Protein AF-A0A9E5VY86-F1 (afdb_monomer)

Secondary structure (DSSP, 8-state):
--HHHHHHHHHHHHHHHHHHHHHHHHHHHHHHHHH-TTS-GGGSHHHHHHHHHHHHHHHHHHHHHHHHHTT-

Radius of gyration: 16.02 Å; Cα contacts (8 Å, |Δi|>4): 36; chains: 1; bounding box: 23×23×51 Å

Nearest PDB structures (foldseek):
  7u2b-assembly1_B  TM=8.108E-01  e=2.977E+00  Homo sapiens
  7tzb-assembly1_B  TM=4.555E-01  e=5.607E+00  Homo sapiens
  5nfd-assembly2_B  TM=4.477E-01  e=9.305E+00  Homo sapiens
  5dac-assembly1_B  TM=3.793E-01  e=8.734E+00  Thermochaetoides thermophila DSM 1495

Foldseek 3Di:
DDPVLVVLVVLLVPLVVVLVVLVVVLVVQVVCCVVPVPVVSCVDPVNVVSVVVSVVSVVVNVVSVVVNVVVD

Solvent-accessible surface area (backbone atoms only — not comparable to full-atom values): 4066 Å² total; per-residue (Å²): 132,60,72,67,60,54,52,53,50,54,46,64,64,48,46,60,57,54,50,50,54,50,50,52,51,54,50,49,38,49,53,48,30,72,78,42,64,88,71,38,44,69,81,32,69,69,45,46,48,49,51,50,52,45,53,53,52,50,53,50,43,52,53,51,48,54,56,51,62,74,74,108

pLDDT: mean 88.31, std 7.23, range [60.47, 96.56]

Structure (mmCIF, N/CA/C/O backbone):
data_AF-A0A9E5VY86-F1
#
_entry.id   AF-A0A9E5VY86-F1
#
loop_
_atom_site.group_PDB
_atom_site.id
_atom_site.type_symbol
_atom_site.label_atom_id
_atom_site.label_alt_id
_atom_site.label_comp_id
_atom_site.label_asym_id
_atom_site.label_entity_id
_atom_site.label_seq_id
_atom_site.pdbx_PDB_ins_code
_atom_site.Cartn_x
_atom_site.Cartn_y
_atom_site.Cartn_z
_atom_site.occupancy
_atom_site.B_iso_or_equiv
_atom_site.auth_seq_id
_atom_site.auth_comp_id
_atom_site.auth_asym_id
_atom_site.auth_atom_id
_atom_site.pdbx_PDB_model_num
ATOM 1 N N . MET A 1 1 ? -5.969 4.615 29.184 1.00 60.47 1 MET A N 1
ATOM 2 C CA . MET A 1 1 ? -6.111 4.915 27.738 1.00 60.47 1 MET A CA 1
ATOM 3 C C . MET A 1 1 ? -6.941 3.806 27.090 1.00 60.47 1 MET A C 1
ATOM 5 O O . MET A 1 1 ? -6.521 2.659 27.157 1.00 60.47 1 MET A O 1
ATOM 9 N N . ASN A 1 2 ? -8.135 4.102 26.554 1.00 79.25 2 ASN A N 1
ATOM 10 C CA . ASN A 1 2 ? -9.049 3.074 26.020 1.00 79.25 2 ASN A CA 1
ATOM 11 C C . ASN A 1 2 ? -8.388 2.239 24.911 1.00 79.25 2 ASN A C 1
ATOM 13 O O . ASN A 1 2 ? -7.694 2.793 24.057 1.00 79.25 2 ASN A O 1
ATOM 17 N N . LYS A 1 3 ? -8.655 0.925 24.890 1.00 80.69 3 LYS A N 1
ATOM 18 C CA . LYS A 1 3 ? -8.106 -0.046 23.918 1.00 80.69 3 LYS A CA 1
ATOM 19 C C . LYS A 1 3 ? -8.252 0.438 22.464 1.00 80.69 3 LYS A C 1
ATOM 21 O O . LYS A 1 3 ? -7.308 0.360 21.688 1.00 80.69 3 LYS A O 1
ATOM 26 N N . LEU A 1 4 ? -9.391 1.063 22.149 1.00 80.06 4 LEU A N 1
ATOM 27 C CA . LEU A 1 4 ? -9.689 1.677 20.850 1.00 80.06 4 LEU A CA 1
ATOM 28 C C . LEU A 1 4 ?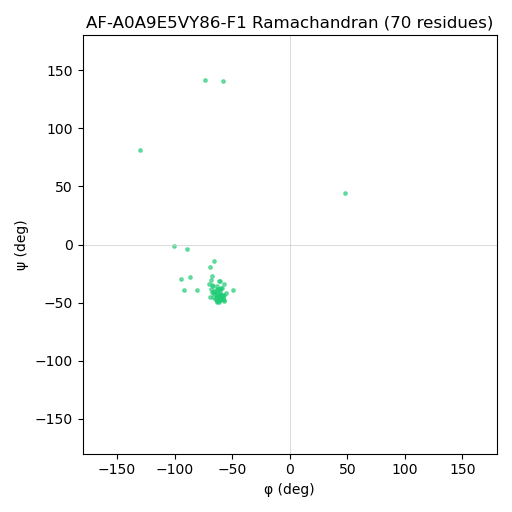 -8.749 2.844 20.487 1.00 80.06 4 LEU A C 1
AT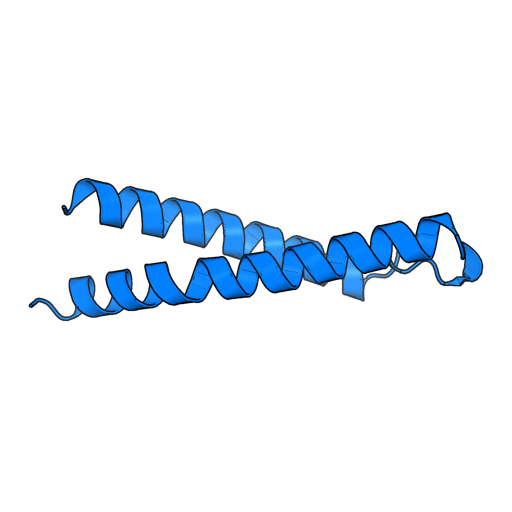OM 30 O O . LEU A 1 4 ? -8.294 2.935 19.353 1.00 80.06 4 LEU A O 1
ATOM 34 N N . LYS A 1 5 ? -8.421 3.727 21.444 1.00 79.81 5 LYS A N 1
ATOM 35 C CA . LYS A 1 5 ? -7.498 4.854 21.207 1.00 79.81 5 LYS A CA 1
ATOM 36 C C . LYS A 1 5 ? -6.075 4.362 20.937 1.00 79.81 5 LYS A C 1
ATOM 38 O O . LYS A 1 5 ? -5.393 4.943 20.102 1.00 79.81 5 LYS A O 1
ATOM 43 N N . LYS A 1 6 ? -5.650 3.282 21.605 1.00 83.88 6 LYS A N 1
ATOM 44 C CA . LYS A 1 6 ? -4.339 2.659 21.366 1.00 83.88 6 LYS A CA 1
ATOM 45 C C . LYS A 1 6 ? -4.243 2.107 19.940 1.00 83.88 6 LYS A C 1
ATOM 47 O O . LYS A 1 6 ? -3.284 2.419 19.250 1.00 83.88 6 LYS A O 1
ATOM 52 N N . ILE A 1 7 ? -5.267 1.377 19.486 1.00 84.50 7 ILE A N 1
ATOM 53 C CA . ILE A 1 7 ? -5.327 0.830 18.118 1.00 84.50 7 ILE A CA 1
ATOM 54 C C . ILE A 1 7 ? -5.311 1.952 17.072 1.00 84.50 7 ILE A C 1
ATOM 56 O O . ILE A 1 7 ? -4.516 1.898 16.142 1.00 84.50 7 ILE A O 1
ATOM 60 N N . LEU A 1 8 ? -6.136 2.992 17.241 1.00 83.19 8 LEU A N 1
ATOM 61 C CA . LEU A 1 8 ? -6.165 4.133 16.316 1.00 83.19 8 LEU A CA 1
ATOM 62 C C . LEU A 1 8 ? -4.816 4.857 16.234 1.00 83.19 8 LEU A C 1
ATOM 64 O O . LEU A 1 8 ? -4.422 5.258 15.148 1.00 83.19 8 LEU A O 1
ATOM 68 N N . SER A 1 9 ? -4.107 5.002 17.359 1.00 82.00 9 SER A N 1
ATOM 69 C CA . SER A 1 9 ? -2.766 5.596 17.366 1.00 82.00 9 SER A CA 1
ATOM 70 C C . SER A 1 9 ? -1.781 4.749 16.568 1.00 82.00 9 SER A C 1
ATOM 72 O O . SER A 1 9 ? -1.130 5.269 15.676 1.00 82.00 9 SER A O 1
ATOM 74 N N . THR A 1 10 ? -1.730 3.439 16.826 1.00 86.12 10 THR A N 1
ATOM 75 C CA . THR A 1 10 ? -0.828 2.536 16.101 1.00 86.12 10 THR A CA 1
ATOM 76 C C . THR A 1 10 ? -1.132 2.503 14.602 1.00 86.12 10 THR A C 1
ATOM 78 O O . THR A 1 10 ? -0.209 2.473 13.796 1.00 86.12 10 THR A O 1
ATOM 81 N N . LEU A 1 11 ? -2.409 2.545 14.207 1.00 87.19 11 LEU A N 1
ATOM 82 C CA . LEU A 1 11 ? -2.792 2.624 12.795 1.00 87.19 11 LEU A CA 1
ATOM 83 C C . LEU A 1 11 ? -2.370 3.954 12.157 1.00 87.19 11 LEU A C 1
ATOM 85 O O . LEU A 1 11 ? -1.867 3.937 11.040 1.00 87.19 11 LEU A O 1
ATOM 89 N N . CYS A 1 12 ? -2.529 5.082 12.858 1.00 85.56 12 CYS A N 1
ATOM 90 C CA . CYS A 1 12 ? -2.053 6.387 12.389 1.00 85.56 12 CYS A CA 1
ATOM 91 C C . CYS A 1 12 ? -0.537 6.427 12.168 1.00 85.56 12 CYS A C 1
ATOM 93 O O . CYS A 1 12 ? -0.095 7.151 11.286 1.00 85.56 12 CYS A O 1
ATOM 95 N N . ASP A 1 13 ? 0.238 5.664 12.939 1.00 87.00 13 ASP A N 1
ATOM 96 C CA . ASP A 1 13 ? 1.690 5.610 12.773 1.00 87.00 13 ASP A CA 1
ATOM 97 C C . ASP A 1 13 ? 2.092 4.675 11.616 1.00 87.00 13 ASP A C 1
ATOM 99 O O . ASP A 1 13 ? 3.007 4.982 10.861 1.00 87.00 13 ASP A O 1
ATOM 103 N N . LEU A 1 14 ? 1.410 3.535 11.439 1.00 90.12 14 LEU A N 1
ATOM 104 C CA . LEU A 1 14 ? 1.870 2.466 10.539 1.00 90.12 14 LEU A CA 1
ATOM 105 C C . LEU A 1 14 ? 1.322 2.555 9.101 1.00 90.12 14 LEU A C 1
ATOM 107 O O . LEU A 1 14 ? 2.050 2.275 8.147 1.00 90.12 14 LEU A O 1
ATOM 111 N N . LEU A 1 15 ? 0.050 2.936 8.930 1.00 90.25 15 LEU A N 1
ATOM 112 C CA . LEU A 1 15 ? -0.597 3.055 7.614 1.00 90.25 15 LEU A CA 1
ATOM 113 C C . LEU A 1 15 ? 0.108 4.027 6.651 1.00 90.25 15 LEU A C 1
ATOM 115 O O . LEU A 1 15 ? 0.332 3.615 5.509 1.00 90.25 15 LEU A O 1
ATOM 119 N N . PRO A 1 16 ? 0.508 5.252 7.057 1.00 91.50 16 PRO A N 1
ATOM 120 C CA . PRO A 1 16 ? 1.191 6.178 6.150 1.00 91.50 16 PRO A CA 1
ATOM 121 C C . PRO A 1 16 ? 2.492 5.601 5.589 1.00 91.50 16 PRO A C 1
ATOM 123 O O . PRO A 1 16 ? 2.799 5.797 4.415 1.00 91.50 16 PRO A O 1
ATOM 126 N N . HIS A 1 17 ? 3.256 4.848 6.388 1.00 92.69 17 HIS A N 1
ATOM 127 C CA . HIS A 1 17 ? 4.502 4.233 5.927 1.00 92.69 17 HIS A CA 1
ATOM 128 C C . HIS A 1 17 ? 4.261 3.145 4.874 1.00 92.69 17 HIS A C 1
ATOM 130 O O . HIS A 1 17 ? 4.985 3.084 3.879 1.00 92.69 17 HIS A O 1
ATOM 136 N N . ILE A 1 18 ? 3.227 2.318 5.059 1.00 93.00 18 ILE A N 1
ATOM 137 C CA . ILE A 1 18 ? 2.849 1.288 4.081 1.00 93.00 18 ILE A CA 1
ATOM 138 C C . ILE A 1 18 ? 2.378 1.941 2.777 1.00 93.00 18 ILE A C 1
ATOM 140 O O . ILE A 1 18 ? 2.835 1.556 1.699 1.00 93.00 18 ILE A O 1
ATOM 144 N N . ASN A 1 19 ? 1.512 2.955 2.863 1.00 93.56 19 ASN A N 1
ATOM 145 C CA . ASN A 1 19 ? 1.033 3.675 1.685 1.00 93.56 19 ASN A CA 1
ATOM 146 C C . ASN A 1 19 ? 2.166 4.392 0.949 1.00 93.56 19 ASN A C 1
ATOM 148 O O . ASN A 1 19 ? 2.209 4.352 -0.279 1.00 93.56 19 ASN A O 1
ATOM 152 N N . LEU A 1 20 ? 3.126 4.973 1.670 1.00 94.00 20 LEU A N 1
ATOM 153 C CA . LEU A 1 20 ? 4.295 5.606 1.066 1.00 94.00 20 LEU A CA 1
ATOM 154 C C . LEU A 1 20 ? 5.161 4.598 0.293 1.00 94.00 20 LEU A C 1
ATOM 156 O O . LEU A 1 20 ? 5.558 4.874 -0.838 1.00 94.00 20 LEU A O 1
ATOM 160 N N . ALA A 1 21 ? 5.419 3.419 0.866 1.00 94.94 21 ALA A N 1
ATOM 161 C CA . ALA A 1 21 ? 6.189 2.367 0.200 1.00 94.94 21 ALA A CA 1
ATOM 162 C C . ALA A 1 21 ? 5.480 1.834 -1.060 1.00 94.94 21 ALA A C 1
ATOM 164 O O . ALA A 1 21 ? 6.107 1.658 -2.111 1.00 94.94 21 ALA A O 1
ATOM 165 N N . LEU A 1 22 ? 4.161 1.624 -0.985 1.00 93.44 22 LEU A N 1
ATOM 166 C CA . LEU A 1 22 ? 3.346 1.217 -2.134 1.00 93.44 22 LEU A CA 1
ATOM 167 C C . LEU A 1 22 ? 3.333 2.286 -3.231 1.00 93.44 22 LEU A C 1
ATOM 169 O O . LEU A 1 22 ? 3.530 1.957 -4.401 1.00 93.44 22 LEU A O 1
ATOM 173 N N . ALA A 1 23 ? 3.171 3.559 -2.860 1.00 95.25 23 ALA A N 1
ATOM 174 C CA . ALA A 1 23 ? 3.233 4.676 -3.797 1.00 95.25 23 ALA A CA 1
ATOM 175 C C . ALA A 1 23 ? 4.588 4.727 -4.510 1.00 95.25 23 ALA A C 1
ATOM 177 O O . ALA A 1 23 ? 4.635 4.839 -5.734 1.00 95.25 23 ALA A O 1
ATOM 178 N N . PHE A 1 24 ? 5.688 4.574 -3.768 1.00 96.06 24 PHE A N 1
ATOM 179 C CA . PHE A 1 24 ? 7.030 4.562 -4.347 1.00 96.06 24 PHE A CA 1
ATOM 180 C C . PHE A 1 24 ? 7.209 3.419 -5.352 1.00 96.06 24 PHE A C 1
ATOM 182 O O . PHE A 1 24 ? 7.760 3.620 -6.432 1.00 96.06 24 PHE A O 1
ATOM 189 N N . THR A 1 25 ? 6.680 2.237 -5.035 1.00 93.50 25 THR A N 1
ATOM 190 C CA . THR A 1 25 ? 6.752 1.070 -5.923 1.00 93.50 25 THR A CA 1
ATOM 191 C C . THR A 1 25 ? 5.945 1.285 -7.205 1.00 93.50 25 THR A C 1
ATOM 193 O O . THR A 1 25 ? 6.450 1.034 -8.295 1.00 93.50 25 THR A O 1
ATOM 196 N N . LEU A 1 26 ? 4.721 1.814 -7.104 1.00 93.50 26 LEU A N 1
ATOM 197 C CA . LEU A 1 26 ? 3.885 2.125 -8.270 1.00 93.50 26 LEU A CA 1
ATOM 198 C C . LEU A 1 26 ? 4.519 3.203 -9.161 1.00 93.50 26 LEU A C 1
ATOM 200 O O . LEU A 1 26 ? 4.492 3.083 -10.386 1.00 93.50 26 LEU A O 1
ATOM 204 N N . ILE A 1 27 ? 5.137 4.224 -8.557 1.00 94.31 27 ILE A N 1
ATOM 205 C CA . ILE A 1 27 ? 5.895 5.251 -9.282 1.00 94.31 27 ILE A CA 1
ATOM 206 C C . ILE A 1 27 ? 7.098 4.623 -9.991 1.00 94.31 27 ILE A C 1
ATOM 208 O O . ILE A 1 27 ? 7.313 4.897 -11.169 1.00 94.31 27 ILE A O 1
ATOM 212 N N . ALA A 1 28 ? 7.858 3.756 -9.316 1.00 92.88 28 ALA A N 1
ATOM 213 C CA . ALA A 1 28 ? 8.980 3.051 -9.927 1.00 92.88 28 ALA A CA 1
ATOM 214 C C . ALA A 1 28 ? 8.522 2.211 -11.130 1.00 92.88 28 ALA A C 1
ATOM 216 O O . ALA A 1 28 ? 9.090 2.353 -12.210 1.00 92.88 28 ALA A O 1
ATOM 217 N N . CYS A 1 29 ? 7.442 1.431 -10.993 1.00 91.06 29 CYS A N 1
ATOM 218 C CA . CYS A 1 29 ? 6.847 0.678 -12.101 1.00 91.06 29 CYS A CA 1
ATOM 219 C C . CYS A 1 29 ? 6.446 1.586 -13.273 1.00 91.06 29 CYS A C 1
ATOM 221 O O . CYS A 1 29 ? 6.738 1.263 -14.423 1.00 91.06 29 CYS A O 1
ATOM 223 N N . PHE A 1 30 ? 5.824 2.737 -12.997 1.00 90.38 30 PHE A N 1
ATOM 224 C CA . PHE A 1 30 ? 5.439 3.705 -14.026 1.00 90.38 30 PHE A CA 1
ATOM 225 C C . PHE A 1 30 ? 6.653 4.283 -14.767 1.00 90.38 30 PHE A C 1
ATOM 227 O O . PHE A 1 30 ? 6.660 4.366 -15.998 1.00 90.38 30 PHE A O 1
ATOM 234 N N . ILE A 1 31 ? 7.698 4.664 -14.027 1.00 92.88 31 ILE A N 1
ATOM 235 C CA . ILE A 1 31 ? 8.940 5.193 -14.596 1.00 92.88 31 ILE A CA 1
ATOM 236 C C . ILE A 1 31 ? 9.617 4.119 -15.452 1.00 92.88 31 ILE A C 1
ATOM 238 O O . ILE A 1 31 ? 9.980 4.392 -16.596 1.00 92.88 31 ILE A O 1
ATOM 242 N N . THR A 1 32 ? 9.755 2.894 -14.942 1.00 90.81 32 THR A N 1
ATOM 243 C CA . THR A 1 32 ? 10.372 1.790 -15.683 1.00 90.81 32 THR A CA 1
ATOM 244 C C . THR A 1 32 ? 9.609 1.481 -16.966 1.00 90.81 32 THR A C 1
ATOM 246 O O . THR A 1 32 ? 10.245 1.364 -18.009 1.00 90.81 32 THR A O 1
ATOM 249 N N . ASP A 1 33 ? 8.274 1.455 -16.946 1.00 89.81 33 ASP A N 1
ATOM 250 C CA . ASP A 1 33 ? 7.462 1.260 -18.157 1.00 89.81 33 ASP A CA 1
ATOM 251 C C . ASP A 1 33 ? 7.664 2.372 -19.193 1.00 89.81 33 ASP A C 1
ATOM 253 O O . ASP A 1 33 ? 7.596 2.131 -20.404 1.00 89.81 33 ASP A O 1
ATOM 257 N N . ARG A 1 34 ? 7.949 3.603 -18.750 1.00 87.62 34 ARG A N 1
ATOM 258 C CA . ARG A 1 34 ? 8.179 4.727 -19.663 1.00 87.62 34 ARG A CA 1
ATOM 259 C C . ARG A 1 34 ? 9.458 4.569 -20.485 1.00 87.62 34 ARG A C 1
ATOM 261 O O . ARG A 1 34 ? 9.461 5.006 -21.644 1.00 87.62 34 ARG A O 1
ATOM 268 N N . TYR A 1 35 ? 10.497 3.977 -19.893 1.00 89.62 35 TYR A N 1
ATOM 269 C CA . TYR A 1 35 ? 11.805 3.738 -20.516 1.00 89.62 35 TYR A CA 1
ATOM 270 C C . TYR A 1 35 ? 11.928 2.338 -21.134 1.00 89.62 35 TYR A C 1
ATOM 272 O O . TYR A 1 35 ? 12.613 2.181 -22.141 1.00 89.62 35 TYR A O 1
ATOM 280 N N . ASN A 1 36 ? 11.232 1.341 -20.587 1.00 84.44 36 ASN A N 1
ATOM 281 C CA . ASN A 1 36 ? 11.226 -0.041 -21.053 1.00 84.44 36 ASN A CA 1
ATOM 282 C C . ASN A 1 36 ? 9.789 -0.563 -21.223 1.00 84.44 36 ASN A C 1
ATOM 284 O O . ASN A 1 36 ? 9.253 -1.286 -20.384 1.00 84.44 36 ASN A O 1
ATOM 2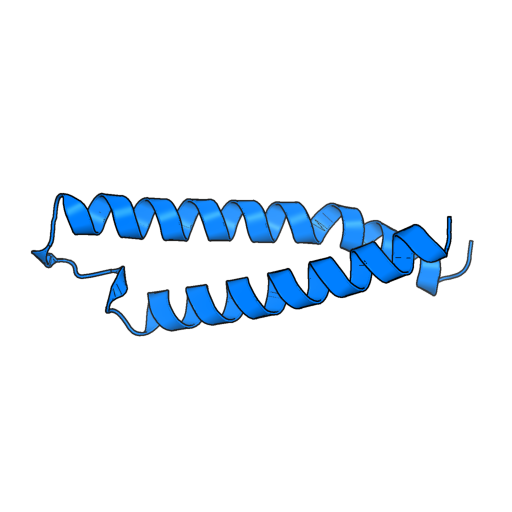88 N N . ARG A 1 37 ? 9.172 -0.225 -22.361 1.00 75.50 37 ARG A N 1
ATOM 289 C CA . ARG A 1 37 ? 7.778 -0.594 -22.672 1.00 75.50 37 ARG A CA 1
ATOM 290 C C . ARG A 1 37 ? 7.540 -2.096 -22.845 1.00 75.50 37 ARG A C 1
ATOM 292 O O . ARG A 1 37 ? 6.386 -2.511 -22.852 1.00 75.50 37 ARG A O 1
ATOM 299 N N . ALA A 1 38 ? 8.593 -2.901 -23.002 1.00 77.19 38 ALA A N 1
ATOM 300 C CA . ALA A 1 38 ? 8.468 -4.338 -23.237 1.00 77.19 38 ALA A CA 1
ATOM 301 C C . ALA A 1 38 ? 7.903 -5.099 -22.024 1.00 77.19 38 ALA A C 1
ATOM 303 O O . ALA A 1 38 ? 7.288 -6.145 -22.196 1.00 77.19 38 ALA A O 1
ATOM 304 N N . MET A 1 39 ? 8.101 -4.579 -20.808 1.00 74.75 39 MET A N 1
ATOM 305 C CA . MET A 1 39 ? 7.717 -5.263 -19.568 1.00 74.75 39 MET A CA 1
ATOM 306 C C . MET A 1 39 ? 6.260 -4.994 -19.153 1.00 74.75 39 MET A C 1
ATOM 308 O O . MET A 1 39 ? 5.640 -5.855 -18.536 1.00 74.75 39 MET A O 1
ATOM 312 N N . SER A 1 40 ? 5.701 -3.838 -19.538 1.00 84.69 40 SER A N 1
ATOM 313 C CA . SER A 1 40 ? 4.295 -3.452 -19.328 1.00 84.69 40 SER A CA 1
ATOM 314 C C . SER A 1 40 ? 3.790 -3.681 -17.894 1.00 84.69 40 SER A C 1
ATOM 316 O O . SER A 1 40 ? 2.691 -4.196 -17.667 1.00 84.69 40 SER A O 1
ATOM 318 N N . PHE A 1 41 ? 4.595 -3.296 -16.903 1.00 85.62 41 PHE A N 1
ATOM 319 C CA . PHE A 1 41 ? 4.282 -3.445 -15.488 1.00 85.62 41 PHE A CA 1
ATOM 320 C C . PHE A 1 41 ? 2.952 -2.800 -15.117 1.00 85.62 41 PHE A C 1
ATOM 322 O O . PHE A 1 41 ? 2.187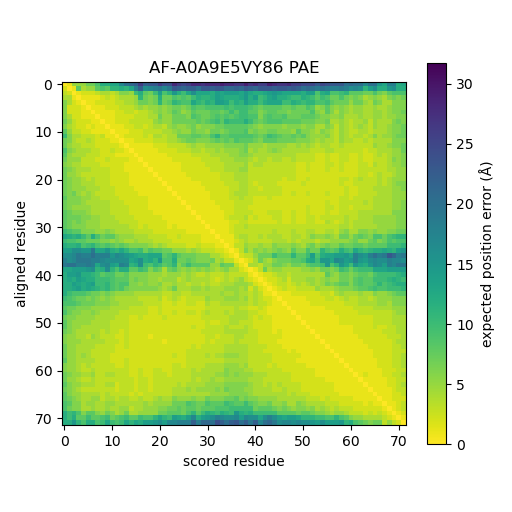 -3.417 -14.386 1.00 85.62 41 PHE A O 1
ATOM 329 N N . ILE A 1 42 ? 2.634 -1.608 -15.625 1.00 86.12 42 ILE A N 1
ATOM 330 C CA . ILE A 1 42 ? 1.389 -0.897 -15.293 1.00 86.12 42 ILE A CA 1
ATOM 331 C C . ILE A 1 42 ? 0.157 -1.614 -15.856 1.00 86.12 42 ILE A C 1
ATOM 333 O O . ILE A 1 42 ? -0.915 -1.564 -15.252 1.00 86.12 42 ILE A O 1
ATOM 337 N N . ASN A 1 43 ? 0.291 -2.306 -16.990 1.00 86.62 43 ASN A N 1
ATOM 338 C CA . ASN A 1 43 ? -0.826 -3.030 -17.594 1.00 86.62 43 ASN A CA 1
ATOM 339 C C . ASN A 1 43 ? -0.959 -4.479 -17.091 1.00 86.62 43 ASN A C 1
ATOM 341 O O . ASN A 1 43 ? -1.921 -5.162 -17.443 1.00 86.62 43 ASN A O 1
ATOM 345 N N . ASN A 1 44 ? -0.036 -4.944 -16.250 1.00 90.38 44 ASN A N 1
ATOM 346 C CA . ASN A 1 44 ? -0.108 -6.258 -15.625 1.00 90.38 44 ASN A CA 1
ATOM 347 C C . ASN A 1 44 ? -1.183 -6.284 -14.521 1.00 90.38 44 ASN A C 1
ATOM 349 O O . ASN A 1 44 ? -1.334 -5.331 -13.750 1.00 90.38 44 ASN A O 1
ATOM 353 N N . ASP A 1 45 ? -1.905 -7.397 -14.416 1.00 90.81 45 ASP A N 1
ATOM 354 C CA . ASP A 1 45 ? -2.924 -7.634 -13.392 1.00 90.81 45 ASP A CA 1
ATOM 355 C C . ASP A 1 45 ? -2.371 -7.509 -11.968 1.00 90.81 45 ASP A C 1
ATOM 357 O O . ASP A 1 45 ? -3.058 -6.990 -11.089 1.00 90.81 45 ASP A O 1
ATOM 361 N N . ILE A 1 46 ? -1.111 -7.894 -11.738 1.00 89.50 46 ILE A N 1
ATOM 362 C CA . ILE A 1 46 ? -0.463 -7.768 -10.421 1.00 89.50 46 ILE A CA 1
ATOM 363 C C . ILE A 1 46 ? -0.391 -6.298 -9.989 1.00 89.50 46 ILE A C 1
ATOM 365 O O . ILE A 1 46 ? -0.799 -5.946 -8.882 1.00 89.50 46 ILE A O 1
ATOM 369 N N . THR A 1 47 ? 0.090 -5.418 -10.868 1.00 90.56 47 THR A N 1
ATOM 370 C CA . THR A 1 47 ? 0.234 -3.988 -10.563 1.00 90.56 47 THR A CA 1
ATOM 371 C C . THR A 1 47 ? -1.122 -3.300 -10.450 1.00 90.56 47 THR A C 1
ATOM 373 O O . THR A 1 47 ? -1.293 -2.429 -9.599 1.00 90.56 47 THR A O 1
ATOM 376 N N . LYS A 1 48 ? -2.116 -3.724 -11.244 1.00 91.75 48 LYS A N 1
ATOM 377 C CA . LYS A 1 48 ? -3.508 -3.263 -11.108 1.00 91.75 48 LYS A CA 1
ATOM 378 C C . LYS A 1 48 ? -4.080 -3.612 -9.734 1.00 91.75 48 LYS A C 1
ATOM 380 O O . LYS A 1 48 ? -4.682 -2.755 -9.089 1.00 91.75 48 LYS A O 1
ATOM 385 N N . TRP A 1 49 ? -3.841 -4.830 -9.249 1.00 93.56 49 TRP A N 1
ATOM 386 C CA . TRP A 1 49 ? -4.226 -5.228 -7.894 1.00 93.56 49 TRP A CA 1
ATOM 387 C C . 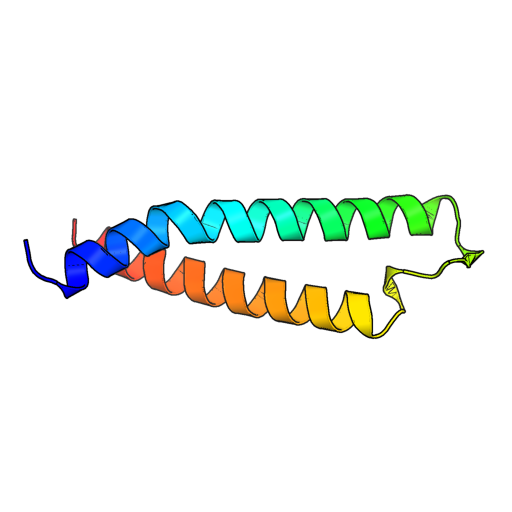TRP A 1 49 ? -3.465 -4.454 -6.819 1.00 93.56 49 TRP A C 1
ATOM 389 O O . TRP A 1 49 ? -4.080 -4.009 -5.852 1.00 93.56 49 TRP A O 1
ATOM 399 N N . MET A 1 50 ? -2.161 -4.222 -6.991 1.00 92.44 50 MET A N 1
ATOM 400 C CA . MET A 1 50 ? -1.394 -3.359 -6.084 1.00 92.44 50 MET A CA 1
ATOM 401 C C . MET A 1 50 ? -1.955 -1.937 -6.029 1.00 92.44 50 MET A C 1
ATOM 403 O O . MET A 1 50 ? -2.080 -1.383 -4.939 1.00 92.44 50 MET A O 1
ATOM 407 N N . LEU A 1 51 ? -2.322 -1.355 -7.174 1.00 93.56 51 LEU A N 1
ATOM 408 C CA . LEU A 1 51 ? -2.960 -0.043 -7.236 1.00 93.56 51 LEU A CA 1
ATOM 409 C C . LEU A 1 51 ? -4.299 -0.048 -6.491 1.00 93.56 51 LEU A C 1
ATOM 411 O O . LEU A 1 51 ? -4.565 0.861 -5.709 1.00 93.56 51 LEU A O 1
ATOM 415 N N . PHE A 1 52 ? -5.112 -1.089 -6.674 1.00 94.25 52 PHE A N 1
ATOM 416 C CA . PHE A 1 52 ? -6.370 -1.237 -5.946 1.00 94.25 52 PHE A CA 1
ATOM 417 C C . PHE A 1 52 ? -6.151 -1.324 -4.427 1.00 94.25 52 PHE A C 1
ATOM 419 O O . PHE A 1 52 ? -6.793 -0.594 -3.672 1.00 94.25 52 PHE A O 1
ATOM 426 N N . VAL A 1 53 ? -5.206 -2.154 -3.971 1.00 94.56 53 VAL A N 1
ATOM 427 C CA . VAL A 1 53 ? -4.840 -2.273 -2.548 1.00 94.56 53 VAL A CA 1
ATOM 428 C C . VAL A 1 53 ? -4.342 -0.939 -1.998 1.00 94.56 53 VAL A C 1
ATOM 430 O O . VAL A 1 53 ? -4.779 -0.527 -0.925 1.00 94.56 53 VAL A O 1
ATOM 433 N N . PHE A 1 54 ? -3.489 -0.233 -2.743 1.00 95.31 54 PHE A N 1
ATOM 434 C CA . PHE A 1 54 ? -3.035 1.107 -2.385 1.00 95.31 54 PHE A CA 1
ATOM 435 C C . PHE A 1 54 ? -4.216 2.069 -2.216 1.00 95.31 54 PHE A C 1
ATOM 437 O O . PHE A 1 54 ? -4.312 2.731 -1.187 1.00 95.31 54 PHE A O 1
ATOM 444 N N . CYS A 1 55 ? -5.161 2.109 -3.160 1.00 96.12 55 CYS A N 1
ATOM 445 C CA . CYS A 1 55 ? -6.352 2.953 -3.047 1.00 96.12 55 CYS A CA 1
ATOM 446 C C . CYS A 1 55 ? -7.189 2.620 -1.804 1.00 96.12 55 CYS A C 1
ATOM 448 O O . CYS A 1 55 ? -7.589 3.530 -1.079 1.00 96.12 55 CYS A O 1
ATOM 450 N N . VAL A 1 56 ? -7.426 1.334 -1.523 1.00 96.56 56 VAL A N 1
ATOM 451 C CA . VAL A 1 56 ? -8.175 0.899 -0.332 1.00 96.56 56 VAL A CA 1
ATOM 452 C C . VAL A 1 56 ? -7.464 1.331 0.950 1.00 96.56 56 VAL A C 1
ATOM 454 O O . VAL A 1 56 ? -8.093 1.921 1.829 1.00 96.56 56 VAL A O 1
ATOM 457 N N . LEU A 1 57 ? -6.156 1.091 1.057 1.00 94.06 57 LEU A N 1
ATOM 458 C CA . LEU A 1 57 ? -5.373 1.483 2.230 1.00 94.0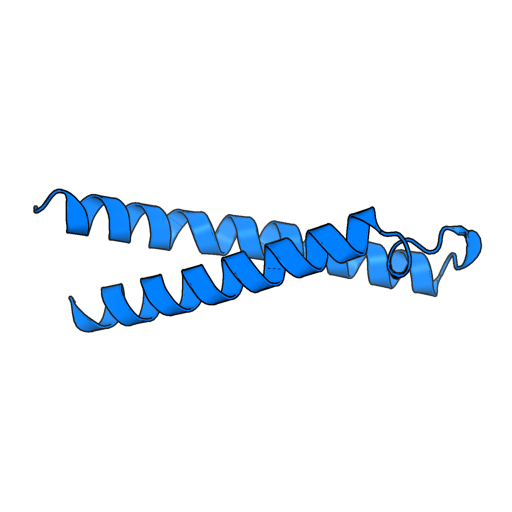6 57 LEU A CA 1
ATOM 459 C C . LEU A 1 57 ? -5.344 3.002 2.421 1.00 94.06 57 LEU A C 1
ATOM 461 O O . LEU A 1 57 ? -5.397 3.470 3.555 1.00 94.06 57 LEU A O 1
ATOM 465 N N . ASN A 1 58 ? -5.310 3.776 1.338 1.00 95.06 58 ASN A N 1
ATOM 466 C CA . ASN A 1 58 ? -5.332 5.238 1.380 1.00 95.06 58 ASN A CA 1
ATOM 467 C C . ASN A 1 58 ? -6.693 5.776 1.866 1.00 95.06 58 ASN A C 1
ATOM 469 O O . ASN A 1 58 ? -6.759 6.685 2.693 1.00 95.06 58 ASN A O 1
ATOM 473 N N . VAL A 1 59 ? -7.802 5.145 1.457 1.00 95.81 59 VAL A N 1
ATOM 474 C CA . VAL A 1 59 ? -9.138 5.455 2.002 1.00 95.81 59 VAL A CA 1
ATOM 475 C C . VAL A 1 59 ? -9.211 5.144 3.500 1.00 95.81 59 VAL A C 1
ATOM 477 O O . VAL A 1 59 ? -9.697 5.969 4.278 1.00 95.81 59 VAL A O 1
ATOM 480 N N . VAL A 1 60 ? -8.713 3.978 3.925 1.00 93.44 60 VAL A N 1
ATOM 481 C CA . VAL A 1 60 ? -8.692 3.593 5.346 1.00 93.44 60 VAL A CA 1
ATOM 482 C C . VAL A 1 60 ? -7.837 4.563 6.160 1.00 93.44 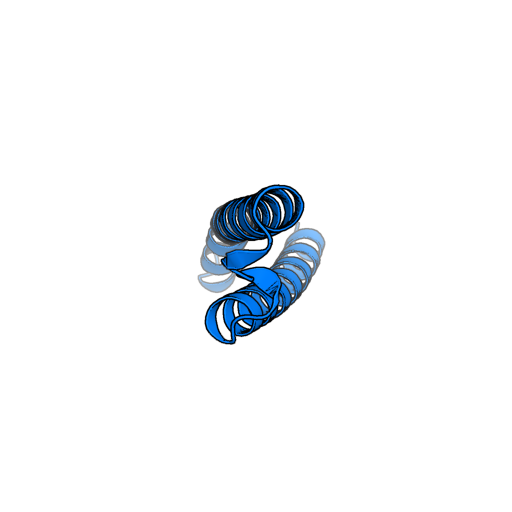60 VAL A C 1
ATOM 484 O O . VAL A 1 60 ? -8.277 5.007 7.221 1.00 93.44 60 VAL A O 1
ATOM 487 N N . GLU A 1 61 ? -6.659 4.940 5.660 1.00 93.62 61 GLU A N 1
ATOM 488 C CA . GLU A 1 61 ? -5.794 5.940 6.290 1.00 93.62 61 GLU A CA 1
ATOM 489 C C . GLU A 1 61 ? -6.533 7.269 6.480 1.00 93.62 61 GLU A C 1
ATOM 491 O O . GLU A 1 61 ? -6.565 7.794 7.593 1.00 93.62 61 GLU A O 1
ATOM 496 N N . GLY A 1 62 ? -7.214 7.769 5.443 1.00 92.44 62 GLY A N 1
ATOM 497 C CA . GLY A 1 62 ? -8.013 8.992 5.527 1.00 92.44 62 GLY A CA 1
ATOM 498 C C . GLY A 1 62 ? -9.110 8.922 6.596 1.00 92.44 62 GLY A C 1
ATOM 499 O O . GLY A 1 62 ? -9.266 9.851 7.394 1.00 92.44 62 GLY A O 1
ATOM 500 N N . ILE A 1 63 ? -9.839 7.802 6.677 1.00 92.56 63 ILE A N 1
ATOM 501 C CA . ILE A 1 63 ? -10.872 7.583 7.704 1.00 92.56 63 ILE A CA 1
ATOM 502 C C . ILE A 1 63 ? -10.253 7.575 9.108 1.00 92.56 63 ILE A C 1
ATOM 504 O O . ILE A 1 63 ? -10.754 8.261 10.008 1.00 92.56 63 ILE A O 1
ATOM 508 N N . VAL A 1 64 ? -9.165 6.820 9.306 1.00 90.31 64 VAL A N 1
ATOM 509 C CA . VAL A 1 64 ? -8.456 6.715 10.592 1.00 90.31 64 VAL A CA 1
ATOM 510 C C . VAL A 1 64 ? -7.926 8.083 11.018 1.00 90.31 64 VAL A C 1
ATOM 512 O O . VAL A 1 64 ? -8.160 8.495 12.156 1.00 90.31 64 VAL A O 1
ATOM 515 N N . PHE A 1 65 ? -7.307 8.824 10.101 1.00 90.81 65 PHE A N 1
ATOM 516 C CA . PHE A 1 65 ? -6.7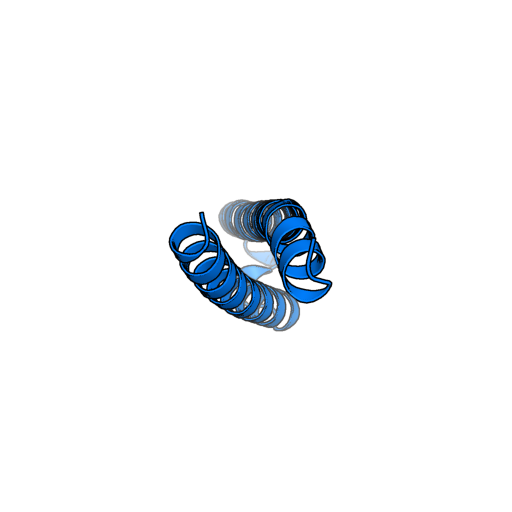61 10.152 10.355 1.00 90.81 65 PHE A CA 1
ATOM 517 C C . PHE A 1 65 ? -7.847 11.163 10.743 1.00 90.81 65 PHE A C 1
ATOM 519 O O . PHE A 1 65 ? -7.718 11.848 11.761 1.00 90.81 65 PHE A O 1
ATOM 526 N N . ILE A 1 66 ? -8.966 11.219 10.007 1.00 91.12 66 ILE A N 1
ATOM 527 C CA . ILE A 1 66 ? -10.107 12.086 10.350 1.00 91.12 66 ILE A CA 1
ATOM 528 C C . ILE A 1 66 ? -10.661 11.719 11.732 1.00 91.12 66 ILE A C 1
ATOM 530 O O . ILE A 1 66 ? -10.938 12.602 12.551 1.00 91.12 66 ILE A O 1
ATOM 534 N N . ARG A 1 67 ? -10.824 10.421 12.019 1.00 88.00 67 ARG A N 1
ATOM 535 C CA . ARG A 1 67 ? -11.364 9.946 13.301 1.00 88.00 67 ARG A CA 1
ATOM 536 C C . ARG A 1 67 ? -10.437 10.271 14.468 1.00 88.00 67 ARG A C 1
ATOM 538 O O . ARG A 1 67 ? -10.931 10.633 15.538 1.00 88.00 67 ARG A O 1
ATOM 545 N N . TRP A 1 68 ? -9.131 10.127 14.270 1.00 85.62 68 TRP A N 1
ATOM 546 C CA . TRP A 1 68 ? -8.111 10.429 15.263 1.00 85.62 68 TRP A CA 1
ATOM 547 C C . TRP A 1 68 ? -8.007 11.931 15.523 1.00 85.62 68 TRP A C 1
ATOM 549 O O . TRP A 1 68 ? -8.042 12.338 16.683 1.00 85.62 68 TRP A O 1
ATOM 559 N N . ARG A 1 69 ? -8.003 12.760 14.468 1.00 85.06 69 ARG A N 1
ATOM 560 C CA . ARG A 1 69 ? -7.974 14.226 14.579 1.00 85.06 69 ARG A CA 1
ATOM 561 C C . ARG A 1 69 ? -9.179 14.778 15.339 1.00 85.06 69 ARG A C 1
ATOM 563 O O . ARG A 1 69 ? -9.004 15.703 16.113 1.00 85.06 69 ARG A O 1
ATOM 570 N N . ARG A 1 70 ? -10.378 14.203 15.167 1.00 81.19 70 ARG A N 1
ATOM 571 C CA . ARG A 1 70 ? -11.578 14.594 15.941 1.00 81.19 70 ARG A CA 1
ATOM 572 C C . ARG A 1 70 ? -11.535 14.201 17.424 1.00 81.19 70 ARG A C 1
ATOM 574 O O . ARG A 1 70 ? -12.350 14.6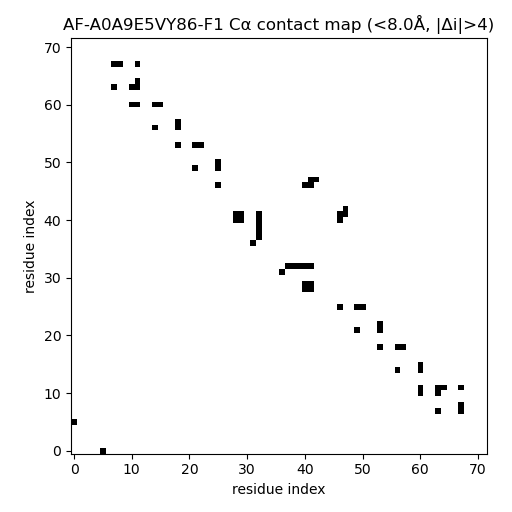89 18.192 1.00 81.19 70 ARG A O 1
ATOM 581 N N . ASN A 1 71 ? -10.684 13.248 17.802 1.00 72.81 71 ASN A N 1
ATOM 582 C CA . ASN A 1 71 ? -10.603 12.703 19.164 1.00 72.81 71 ASN A CA 1
ATOM 583 C C . ASN A 1 71 ? -9.437 13.281 19.990 1.00 72.81 71 ASN A C 1
ATOM 585 O O . ASN A 1 71 ? -9.253 12.847 21.139 1.00 72.81 71 ASN A O 1
ATOM 589 N N . ARG A 1 72 ? -8.640 14.167 19.385 1.00 61.38 72 ARG A N 1
ATOM 590 C CA . ARG A 1 72 ? -7.668 15.046 20.037 1.00 61.38 72 ARG A CA 1
ATOM 591 C C . ARG A 1 72 ? -8.333 16.382 20.325 1.00 61.38 72 ARG A C 1
ATOM 593 O O . ARG A 1 72 ? -8.017 16.924 21.400 1.00 61.38 72 ARG A O 1
#

Mean predicted aligned error: 5.04 Å

Sequence (72 aa):
MNKLKKILSTLCDLLPHINLALAFTLIACFITDRYNRAMSFINNDITKWMLFVFCVLNVVEGIVFIRWRRNR